Protein AF-A0A382C4C2-F1 (afdb_monomer)

Foldseek 3Di:
DDDDDPDDDDDPVNVVVVVVVVVVVCVVVVVVVVVVLVVVQVVVVVVVVVQQVVQQQVVQCVCLVVDPVGRFGDQDPDQDKCPVVVVRPVDDDPFFKIKGKDQQQAPLEDDPPDTRTIKMKIKGHSPTDDPDDFAADPDHDDDDDDRDGDDDDDDPDPDDMDIDMDTTRD

Secondary structure (DSSP, 8-state):
-------PPPPHHHHHHHHHHHHHHHHHHHHHHHHHHHHHHHHHHHHHHHHHHHHHHHHHHHHHHHTTS----------STTHHHHHH-SS--TTTEEEEEEEEEE----STTPPPEEEEEEEE-TT---SSPPP-B--SS--TT--B-SSS---S-----EEEEEE---

Solvent-accessible surface area (backbone atoms only — not comparable to full-atom values): 10305 Å² total; per-residue (Å²): 137,85,85,77,76,81,79,79,75,85,54,70,65,59,52,51,53,50,52,52,51,52,51,57,51,47,68,62,47,56,69,51,54,61,54,51,53,54,52,50,52,55,49,52,52,52,50,51,50,50,45,46,53,52,44,45,48,53,47,9,51,52,39,14,77,75,57,92,65,48,73,44,44,69,63,62,81,70,67,58,68,39,50,62,47,68,72,48,36,92,82,74,58,77,65,34,46,48,34,46,47,35,81,52,74,41,81,42,51,81,59,95,89,62,68,47,27,21,35,36,43,40,38,39,29,86,87,48,65,72,98,60,72,85,40,70,48,78,67,88,70,96,67,91,85,76,89,49,52,66,89,46,80,85,71,89,72,86,66,82,71,47,73,48,79,48,63,28,65,86

pLDDT: mean 76.34, std 16.05, range [36.59, 96.31]

Mean predicted aligned error: 11.64 Å

Nearest PDB structures (foldseek):
  3sok-assembly2_B  TM=4.727E-01  e=7.982E-02  Dichelobacter nodosus
  3sok-assembly1_A  TM=4.173E-01  e=5.784E-02  Dichelobacter nodosus

InterPro domains:
  IPR012902 Prokaryotic N-terminal methylation site [PF07963] (5-29)
  IPR012902 Prokaryotic N-terminal methylation site [PS00409] (8-28)
  IPR012902 Prokaryotic N-terminal methylation site [TIGR02532] (7-29)
  IPR045584 Pilin-like [SSF54523] (10-108)

Organism: NCBI:txid408172

Radius of gyration: 26.15 Å; Cα contacts (8 Å, |Δi|>4): 210; chains: 1; bounding box: 55×44×92 Å

Sequence (170 aa):
MRNKRAQSGFTLIELIAVMVILGILAAVIIPRITTITSGAYESNVRNMYGLIKNEVTAQAVKAAMSGDFLETYPNPTNPNENFYLKKWVADYDPNAWSQFQCSSVYDNSSGPGATNTHMLLFMYHPHGMPNGAITWTAGAAQSAGNLTPEGGDATANTEDIYWIVYAART

Structure (mmCIF, N/CA/C/O backbone):
data_AF-A0A382C4C2-F1
#
_entry.id   AF-A0A382C4C2-F1
#
loop_
_atom_site.group_PDB
_atom_site.id
_atom_site.type_symbol
_atom_site.label_atom_id
_atom_site.label_alt_id
_atom_site.label_comp_id
_atom_site.label_asym_id
_atom_site.label_entity_id
_atom_site.label_seq_id
_atom_site.pdbx_PDB_ins_code
_atom_site.Cartn_x
_atom_site.Cartn_y
_atom_site.Cartn_z
_atom_site.occupancy
_atom_site.B_iso_or_equiv
_atom_site.auth_seq_id
_atom_site.auth_comp_id
_atom_site.auth_asym_id
_atom_site.auth_atom_id
_atom_site.pdbx_PDB_model_num
ATOM 1 N N . MET A 1 1 ? -14.055 -29.181 64.251 1.00 50.59 1 MET A N 1
ATOM 2 C CA . MET A 1 1 ? -15.020 -28.059 64.178 1.00 50.59 1 MET A CA 1
ATOM 3 C C . MET A 1 1 ? -14.886 -27.421 62.800 1.00 50.59 1 MET A C 1
ATOM 5 O O . MET A 1 1 ? -13.771 -27.099 62.416 1.00 50.59 1 MET A O 1
ATOM 9 N N . ARG A 1 2 ? -15.961 -27.355 62.006 1.00 63.09 2 ARG A N 1
ATOM 10 C CA . ARG A 1 2 ? -15.921 -26.935 60.592 1.00 63.09 2 ARG A CA 1
ATOM 11 C C . ARG A 1 2 ? -16.582 -25.557 60.488 1.00 63.09 2 ARG A C 1
ATOM 13 O O . ARG A 1 2 ? -17.805 -25.468 60.502 1.00 63.09 2 ARG A O 1
ATOM 20 N N . ASN A 1 3 ? -15.776 -24.496 60.450 1.00 62.56 3 ASN A N 1
ATOM 21 C CA . ASN A 1 3 ? -16.271 -23.124 60.318 1.00 62.56 3 ASN A CA 1
ATOM 22 C C . ASN A 1 3 ? -16.888 -22.934 58.925 1.00 62.56 3 ASN A C 1
ATOM 24 O O . ASN A 1 3 ? -16.171 -22.894 57.925 1.00 62.56 3 ASN A O 1
ATOM 28 N N . LYS A 1 4 ? -18.219 -22.824 58.850 1.00 65.75 4 LYS A N 1
ATOM 29 C CA . LYS A 1 4 ? -18.906 -22.349 57.646 1.00 65.75 4 LYS A CA 1
ATOM 30 C C . LYS A 1 4 ? -18.733 -20.831 57.586 1.00 65.75 4 LYS A C 1
ATOM 32 O O . LYS A 1 4 ? -19.323 -20.118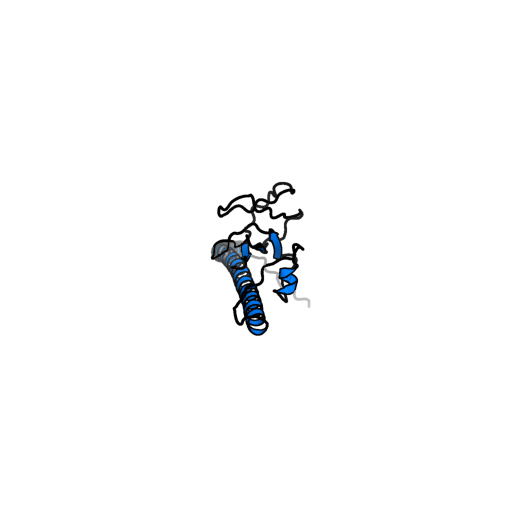 58.390 1.00 65.75 4 LYS A O 1
ATOM 37 N N . ARG A 1 5 ? -17.896 -20.339 56.668 1.00 70.81 5 ARG A N 1
ATOM 38 C CA . ARG A 1 5 ? -17.856 -18.907 56.337 1.00 70.81 5 ARG A CA 1
ATOM 39 C C . ARG A 1 5 ? -19.227 -18.516 55.786 1.00 70.81 5 ARG A C 1
ATOM 41 O O . ARG A 1 5 ? -19.711 -19.162 54.860 1.00 70.81 5 ARG A O 1
ATOM 48 N N . ALA A 1 6 ? -19.850 -17.498 56.372 1.00 68.38 6 ALA A N 1
ATOM 49 C CA . ALA A 1 6 ? -21.058 -16.902 55.823 1.00 68.38 6 ALA A CA 1
ATOM 50 C C . ALA A 1 6 ? -20.713 -16.302 54.453 1.00 68.38 6 ALA A C 1
ATOM 52 O O . ALA A 1 6 ? -19.850 -15.432 54.349 1.00 68.38 6 ALA A O 1
ATOM 53 N N . GLN A 1 7 ? -21.339 -16.817 53.398 1.00 70.00 7 GLN A N 1
ATOM 54 C CA . GLN A 1 7 ? -21.206 -16.267 52.058 1.00 70.00 7 GLN A CA 1
ATOM 55 C C . GLN A 1 7 ? -22.144 -15.060 51.982 1.00 70.00 7 GLN A C 1
ATOM 57 O O . GLN A 1 7 ? -23.357 -15.220 51.871 1.00 70.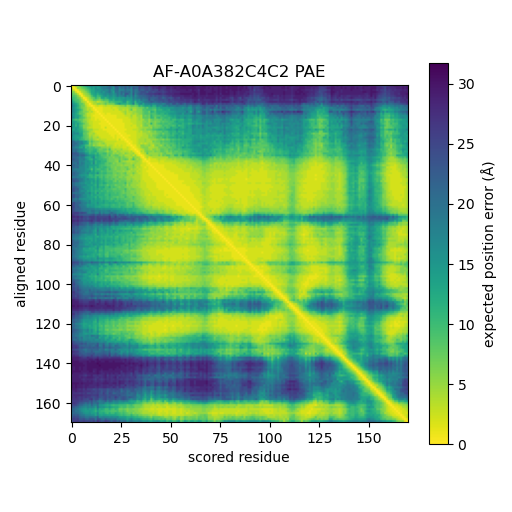00 7 GLN A O 1
ATOM 62 N N . SER A 1 8 ? -21.585 -13.858 52.143 1.00 75.62 8 SER A N 1
ATOM 63 C CA . SER A 1 8 ? -22.328 -12.611 51.956 1.00 75.62 8 SER A CA 1
ATOM 64 C C . SER A 1 8 ? -22.792 -12.540 50.504 1.00 75.62 8 SER A C 1
ATOM 66 O O . SER A 1 8 ? -21.965 -12.560 49.593 1.00 75.62 8 SER A O 1
ATOM 68 N N . GLY A 1 9 ? -24.107 -12.512 50.287 1.00 76.69 9 GLY A N 1
ATOM 69 C CA . GLY A 1 9 ? -24.682 -12.233 48.974 1.00 76.69 9 GLY A CA 1
ATOM 70 C C . GLY A 1 9 ? -24.373 -10.800 48.543 1.00 76.69 9 GLY A C 1
ATOM 71 O O . GLY A 1 9 ? -24.190 -9.921 49.385 1.00 76.69 9 GLY A O 1
ATOM 72 N N . PHE A 1 10 ? -24.296 -10.584 47.234 1.00 81.69 10 PHE A N 1
ATOM 73 C CA . PHE A 1 10 ? -24.089 -9.266 46.637 1.00 81.69 10 PHE A CA 1
ATOM 74 C C . PHE A 1 10 ? -25.359 -8.416 46.786 1.00 81.69 10 PHE A C 1
ATOM 76 O O . PHE A 1 10 ? -26.466 -8.923 46.576 1.00 81.69 10 PHE A O 1
ATOM 83 N N . THR A 1 11 ? -25.230 -7.144 47.161 1.00 91.56 11 THR A N 1
ATOM 84 C CA . THR A 1 11 ? -26.384 -6.247 47.319 1.00 91.56 11 THR A CA 1
ATOM 85 C C . THR A 1 11 ? -26.816 -5.647 45.977 1.00 91.56 11 THR A C 1
ATOM 87 O O . THR A 1 11 ? -26.020 -5.474 45.055 1.00 91.56 11 THR A O 1
ATOM 90 N N . LEU A 1 12 ? -28.097 -5.284 45.855 1.00 90.75 12 LEU A N 1
ATOM 91 C CA . LEU A 1 12 ? -28.624 -4.650 44.638 1.00 90.75 12 LEU A CA 1
ATOM 92 C C . LEU A 1 12 ? -27.938 -3.298 44.368 1.00 90.75 12 LEU A C 1
ATOM 94 O O . LEU A 1 12 ? -27.643 -2.967 43.221 1.00 90.75 12 LEU A O 1
ATOM 98 N N . ILE A 1 13 ? -27.627 -2.543 45.425 1.00 92.62 13 ILE A N 1
ATOM 99 C CA . ILE A 1 13 ? -26.957 -1.245 45.304 1.00 92.62 13 ILE A CA 1
ATOM 100 C C . ILE A 1 13 ? -25.513 -1.372 44.804 1.00 92.62 13 ILE A C 1
ATOM 102 O O . ILE A 1 13 ? -25.092 -0.562 43.981 1.00 92.62 13 ILE A O 1
ATOM 106 N N . GLU A 1 14 ? -24.778 -2.409 45.218 1.00 91.12 14 GLU A N 1
ATOM 107 C CA . GLU A 1 14 ? -23.444 -2.692 44.671 1.00 91.12 14 GLU A CA 1
ATOM 108 C C . GLU A 1 14 ? -23.514 -2.996 43.172 1.00 91.12 14 GLU A C 1
ATOM 110 O O . GLU A 1 14 ? -22.660 -2.556 42.405 1.00 91.12 14 GLU A O 1
ATOM 115 N N . LEU A 1 15 ? -24.571 -3.67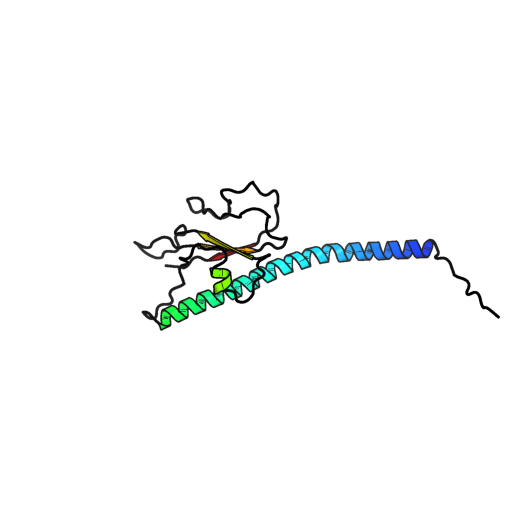6 42.727 1.00 91.75 15 LEU A N 1
ATOM 116 C CA . LEU A 1 15 ? -24.767 -4.005 41.317 1.00 91.75 15 LEU A CA 1
ATOM 117 C C . LEU A 1 15 ? -25.054 -2.763 40.470 1.00 91.75 15 LEU A C 1
ATOM 119 O O . LEU A 1 15 ? -24.452 -2.591 39.409 1.00 91.75 15 LEU A O 1
ATOM 123 N N . ILE A 1 16 ? -25.889 -1.853 40.972 1.00 94.38 16 ILE A N 1
ATOM 124 C CA . ILE A 1 16 ? -26.147 -0.568 40.309 1.00 94.38 16 ILE A CA 1
ATOM 125 C C . ILE A 1 16 ? -24.869 0.273 40.243 1.00 94.38 16 ILE A C 1
ATOM 127 O O . ILE A 1 16 ? -24.557 0.819 39.185 1.00 94.38 16 ILE A O 1
ATOM 131 N N . ALA A 1 17 ? -24.108 0.357 41.338 1.00 94.38 17 ALA A N 1
ATOM 132 C CA . ALA A 1 17 ? -22.865 1.125 41.367 1.00 94.38 17 ALA A CA 1
ATOM 133 C C . ALA A 1 17 ? -21.867 0.628 40.306 1.00 94.38 17 ALA A C 1
ATOM 135 O O . ALA A 1 17 ? -21.285 1.435 39.581 1.00 94.38 17 ALA A O 1
ATOM 136 N N . VAL A 1 18 ? -21.727 -0.692 40.146 1.00 94.94 18 VAL A N 1
ATOM 137 C CA . VAL A 1 18 ? -20.875 -1.288 39.105 1.00 94.94 18 VAL A CA 1
ATOM 138 C C . VAL A 1 18 ? -21.375 -0.946 37.699 1.00 94.94 18 VAL A C 1
ATOM 140 O O . VAL A 1 18 ? -20.574 -0.544 36.857 1.00 94.94 18 VAL A O 1
ATOM 143 N N . MET A 1 19 ? -22.682 -1.047 37.434 1.00 95.00 19 MET A N 1
ATOM 144 C CA . MET A 1 19 ? -23.251 -0.704 36.122 1.00 95.00 19 MET A CA 1
ATOM 145 C C . MET A 1 19 ? -23.041 0.769 35.758 1.00 95.00 19 MET A C 1
ATOM 147 O O . MET A 1 19 ? -22.705 1.073 34.615 1.00 95.00 19 MET A O 1
ATOM 151 N N . VAL A 1 20 ? -23.186 1.681 36.725 1.00 96.31 20 VAL A N 1
ATOM 152 C CA . VAL A 1 20 ? -22.934 3.115 36.520 1.00 96.31 20 VAL A CA 1
ATOM 153 C C . VAL A 1 20 ? -21.462 3.367 36.190 1.00 96.31 20 VAL A C 1
ATOM 155 O O . VAL A 1 20 ? -21.165 4.086 35.237 1.00 96.31 20 VAL A O 1
ATOM 158 N N . ILE A 1 21 ? -20.535 2.740 36.924 1.00 96.19 21 ILE A N 1
ATOM 159 C CA . ILE A 1 21 ? -19.095 2.863 36.652 1.00 96.19 21 ILE A CA 1
ATOM 160 C C . ILE A 1 21 ? -18.765 2.327 35.252 1.00 96.19 21 ILE A C 1
ATOM 162 O O . ILE A 1 21 ? -18.093 3.016 34.485 1.00 96.19 21 ILE A O 1
ATOM 166 N N . LEU A 1 22 ? -19.270 1.144 34.880 1.00 95.81 22 LEU A N 1
ATOM 167 C CA . LEU A 1 22 ? -19.072 0.580 33.539 1.00 95.81 22 LEU A CA 1
ATOM 168 C C . LEU A 1 22 ? -19.673 1.472 32.442 1.00 95.81 22 LEU A C 1
ATOM 170 O O . LEU A 1 22 ? -19.054 1.629 31.392 1.00 95.81 22 LEU A O 1
ATOM 174 N N . GLY A 1 23 ? -20.824 2.104 32.690 1.00 96.00 23 GLY A N 1
ATOM 175 C CA . GLY A 1 23 ? -21.451 3.047 31.762 1.00 96.00 23 GLY A CA 1
ATOM 176 C C . GLY A 1 23 ? -20.592 4.287 31.494 1.00 96.00 23 GLY A C 1
ATOM 177 O O . GLY A 1 23 ? -20.397 4.663 30.338 1.00 96.00 23 GLY A O 1
ATOM 178 N N . ILE A 1 24 ? -20.016 4.887 32.542 1.00 95.75 24 ILE A N 1
ATOM 179 C CA . ILE A 1 24 ? -19.113 6.043 32.407 1.00 95.75 24 ILE A CA 1
ATOM 180 C C . ILE A 1 24 ? -17.810 5.632 31.707 1.00 95.75 24 ILE A C 1
ATOM 182 O O . ILE A 1 24 ? -17.352 6.329 30.800 1.00 95.75 24 ILE A O 1
ATOM 186 N N . LEU A 1 25 ? -17.227 4.487 32.086 1.00 95.75 25 LEU A N 1
ATOM 187 C CA . LEU A 1 25 ? -16.011 3.970 31.451 1.00 95.75 25 LEU A CA 1
ATOM 188 C C . LEU A 1 25 ? -16.226 3.708 29.955 1.00 95.75 25 LEU A C 1
ATOM 190 O O . LEU A 1 25 ? -15.396 4.111 29.142 1.00 95.75 25 LEU A O 1
ATOM 194 N N . ALA A 1 26 ? -17.351 3.096 29.577 1.00 91.31 26 ALA A N 1
ATOM 195 C CA . ALA A 1 26 ? -17.689 2.834 28.181 1.00 91.31 26 ALA A CA 1
ATOM 196 C C . ALA A 1 26 ? -17.811 4.132 27.366 1.00 91.31 26 ALA A C 1
ATOM 198 O O . ALA A 1 26 ? -17.234 4.226 26.282 1.00 91.31 26 ALA A O 1
ATOM 199 N N . ALA A 1 27 ? -18.484 5.153 27.907 1.00 92.38 27 ALA A N 1
ATOM 200 C CA . ALA A 1 27 ? -18.668 6.437 27.231 1.00 92.38 27 ALA A CA 1
ATOM 201 C C . ALA A 1 27 ? -17.340 7.144 26.896 1.00 92.38 27 ALA A C 1
ATOM 203 O O . ALA A 1 27 ? -17.234 7.791 25.857 1.00 92.38 27 ALA A O 1
ATOM 204 N N . VAL A 1 28 ? -16.316 6.999 27.744 1.00 90.44 28 VAL A N 1
ATOM 205 C CA . VAL A 1 28 ? -14.990 7.606 27.524 1.00 90.44 28 VAL A CA 1
ATOM 206 C C . VAL A 1 28 ? -14.093 6.738 26.635 1.00 90.44 28 VAL A C 1
ATOM 208 O O . VAL A 1 28 ? -13.325 7.260 25.827 1.00 90.44 28 VAL A O 1
ATOM 211 N N . ILE A 1 29 ? -14.162 5.412 26.776 1.00 88.06 29 ILE A N 1
ATOM 212 C CA . ILE A 1 29 ? -13.266 4.481 26.078 1.00 88.06 29 ILE A CA 1
ATOM 213 C C . ILE A 1 29 ? -13.658 4.307 24.604 1.00 88.06 29 ILE A C 1
ATOM 215 O O . ILE A 1 29 ? -12.774 4.292 23.746 1.00 88.06 29 ILE A O 1
ATOM 219 N N . ILE A 1 30 ? -14.954 4.213 24.287 1.00 83.88 30 ILE A N 1
ATOM 220 C CA . ILE A 1 30 ? -15.431 3.905 22.926 1.00 83.88 30 ILE A CA 1
ATOM 221 C C . ILE A 1 30 ? -14.931 4.919 21.875 1.00 83.88 30 ILE A C 1
ATOM 223 O O . ILE A 1 30 ? -14.338 4.477 20.888 1.00 83.88 30 ILE A O 1
ATOM 227 N N . PRO A 1 31 ? -15.059 6.252 22.063 1.00 81.62 31 PRO A N 1
ATOM 228 C CA . PRO A 1 31 ? -14.575 7.226 21.076 1.00 81.62 31 PRO A CA 1
ATOM 229 C C . PRO A 1 31 ? -13.052 7.191 20.879 1.00 81.62 31 PRO A C 1
ATOM 231 O O . PRO A 1 31 ? -12.528 7.531 19.819 1.00 81.62 31 PRO A O 1
ATOM 234 N N . ARG A 1 32 ? -12.310 6.788 21.914 1.00 78.56 32 ARG A N 1
ATOM 235 C CA . ARG A 1 32 ? -10.849 6.706 21.858 1.00 78.56 32 ARG A CA 1
ATOM 236 C C . ARG A 1 32 ? -10.369 5.477 21.086 1.00 78.56 32 ARG A C 1
ATOM 238 O O . ARG A 1 32 ? -9.353 5.555 20.406 1.00 78.56 32 ARG A O 1
ATOM 245 N N . ILE A 1 33 ? -11.084 4.357 21.163 1.00 76.31 33 ILE A N 1
ATOM 246 C CA . ILE A 1 33 ? -10.714 3.134 20.436 1.00 76.31 33 ILE A CA 1
ATOM 247 C C . ILE A 1 33 ? -10.769 3.358 18.916 1.00 76.31 33 ILE A C 1
ATOM 249 O O . ILE A 1 33 ? -9.819 3.004 18.225 1.00 76.31 33 ILE A O 1
ATOM 253 N N . THR A 1 34 ? -11.819 4.004 18.398 1.00 74.38 34 THR A N 1
ATOM 254 C CA . THR A 1 34 ? -12.005 4.229 16.947 1.00 74.38 34 THR A CA 1
ATOM 255 C C . THR A 1 34 ? -10.969 5.183 16.335 1.00 74.38 34 THR A C 1
ATOM 257 O O . THR A 1 34 ? -10.557 5.038 15.183 1.00 74.38 34 THR A O 1
ATOM 260 N N . THR A 1 35 ? -10.509 6.169 17.108 1.00 71.00 35 THR A N 1
ATOM 261 C CA . THR A 1 35 ? -9.468 7.112 16.668 1.00 71.00 35 THR A CA 1
ATOM 262 C C . THR A 1 35 ? -8.078 6.476 16.661 1.00 71.00 35 THR A C 1
ATOM 264 O O . THR A 1 35 ? -7.280 6.756 15.766 1.00 71.00 35 THR A O 1
ATOM 267 N N . ILE A 1 36 ? -7.795 5.571 17.605 1.00 70.00 36 ILE A N 1
ATOM 268 C CA . ILE A 1 36 ? -6.530 4.824 17.655 1.00 70.00 36 ILE A CA 1
ATOM 269 C C . ILE A 1 36 ? -6.404 3.872 16.459 1.00 70.00 36 ILE A C 1
ATOM 271 O O . ILE A 1 36 ? -5.329 3.797 15.866 1.00 70.00 36 ILE A O 1
ATOM 275 N N . THR A 1 37 ? -7.479 3.175 16.077 1.00 78.12 37 THR A N 1
ATOM 276 C CA . THR A 1 37 ? -7.450 2.246 14.933 1.00 78.12 37 THR A CA 1
ATOM 277 C C . THR A 1 37 ? -7.178 2.977 13.621 1.00 78.12 37 THR A C 1
ATOM 279 O O . THR A 1 37 ? -6.283 2.585 12.878 1.00 78.12 37 THR A O 1
ATOM 282 N N . SER A 1 38 ? -7.857 4.103 13.389 1.00 76.62 38 SER A N 1
ATOM 283 C CA . SER A 1 38 ? -7.663 4.928 12.187 1.00 76.62 38 SER A CA 1
ATOM 284 C C . SER A 1 38 ? -6.230 5.476 12.089 1.00 76.62 38 SER A C 1
ATOM 286 O O . SER A 1 38 ? -5.592 5.404 11.039 1.00 76.62 38 SER A O 1
ATOM 288 N N . GLY A 1 39 ? -5.677 5.961 13.209 1.00 79.00 39 GLY A N 1
ATOM 289 C CA . GLY A 1 39 ? -4.289 6.428 13.265 1.00 79.00 39 GLY A CA 1
ATOM 290 C C . GLY A 1 39 ? -3.258 5.315 13.041 1.00 79.00 39 GLY A C 1
ATOM 291 O O . GLY A 1 39 ? -2.202 5.567 12.455 1.00 79.00 39 GLY A O 1
ATOM 292 N N . ALA A 1 40 ? -3.559 4.082 13.461 1.00 83.69 40 ALA A N 1
ATOM 293 C CA . ALA A 1 40 ? -2.699 2.924 13.226 1.00 83.69 40 ALA A CA 1
ATOM 294 C C . ALA A 1 40 ? -2.637 2.546 11.737 1.00 83.69 40 ALA A C 1
ATOM 296 O O . ALA A 1 40 ? -1.546 2.292 11.223 1.00 83.69 40 ALA A O 1
ATOM 297 N N . TYR A 1 41 ? -3.771 2.581 11.030 1.00 85.38 41 TYR A N 1
ATOM 298 C CA . TYR A 1 41 ? -3.826 2.320 9.587 1.00 85.38 41 TYR A CA 1
ATOM 299 C C . TYR A 1 41 ? -3.024 3.350 8.793 1.00 85.38 41 TYR A C 1
ATOM 301 O O . TYR A 1 41 ? -2.153 3.002 7.997 1.00 85.38 41 TYR A O 1
ATOM 309 N N . GLU A 1 42 ? -3.229 4.632 9.087 1.00 85.12 42 GLU A N 1
ATOM 310 C CA . GLU A 1 42 ? -2.504 5.713 8.424 1.00 85.12 42 GLU A CA 1
ATOM 311 C C . GLU A 1 42 ? -0.994 5.675 8.743 1.00 85.12 42 GLU A C 1
ATOM 313 O O . GLU A 1 42 ? -0.150 5.982 7.898 1.00 85.12 42 GLU A O 1
ATOM 318 N N . SER A 1 43 ? -0.625 5.263 9.962 1.00 88.25 43 SER A N 1
ATOM 319 C CA . SER A 1 43 ? 0.771 5.033 10.350 1.00 88.25 43 SER A CA 1
ATOM 320 C C . SER A 1 43 ? 1.413 3.890 9.556 1.00 88.25 43 SER A C 1
ATOM 322 O O . SER A 1 43 ? 2.541 4.050 9.085 1.00 88.25 43 SER A O 1
ATOM 324 N N . ASN A 1 44 ? 0.692 2.783 9.346 1.00 89.81 44 ASN A N 1
ATOM 325 C CA . ASN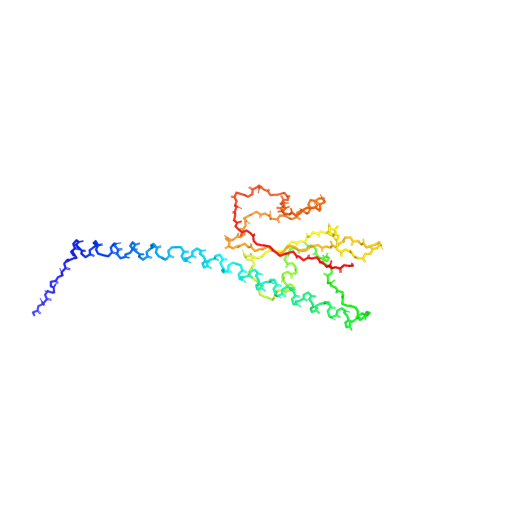 A 1 44 ? 1.162 1.643 8.557 1.00 89.81 44 ASN A CA 1
ATOM 326 C C . ASN A 1 44 ? 1.456 2.055 7.106 1.00 89.81 44 ASN A C 1
ATOM 328 O O . ASN A 1 44 ? 2.554 1.828 6.599 1.00 89.81 44 ASN A O 1
ATOM 332 N N . VAL A 1 45 ? 0.520 2.769 6.475 1.00 89.06 45 VAL A N 1
ATOM 333 C CA . VAL A 1 45 ? 0.663 3.249 5.091 1.00 89.06 45 VAL A CA 1
ATOM 334 C C . VAL A 1 45 ? 1.819 4.238 4.960 1.00 89.06 45 VAL A C 1
ATOM 336 O O . VAL A 1 45 ? 2.617 4.140 4.030 1.00 89.06 45 VAL A O 1
ATOM 339 N N . ARG A 1 46 ? 1.974 5.167 5.911 1.00 90.19 46 ARG A N 1
ATOM 340 C CA . ARG A 1 46 ? 3.118 6.094 5.926 1.00 90.19 46 ARG A CA 1
ATOM 341 C C . ARG A 1 46 ? 4.455 5.378 6.074 1.00 90.19 46 ARG A C 1
ATOM 343 O O . ARG A 1 46 ? 5.426 5.782 5.435 1.00 90.19 46 ARG A O 1
ATOM 350 N N . ASN A 1 47 ? 4.512 4.342 6.909 1.00 92.00 47 ASN A N 1
ATOM 351 C CA . ASN A 1 47 ? 5.708 3.523 7.055 1.00 92.00 47 ASN A CA 1
ATOM 352 C C . ASN A 1 47 ? 6.049 2.836 5.724 1.00 92.00 47 ASN A C 1
ATOM 354 O O . ASN A 1 47 ? 7.160 3.007 5.223 1.00 92.00 47 ASN A O 1
ATOM 358 N N . MET A 1 48 ? 5.060 2.187 5.103 1.00 91.94 48 MET A N 1
ATOM 359 C CA . MET A 1 48 ? 5.208 1.534 3.802 1.00 91.94 48 MET A CA 1
ATOM 360 C C . MET A 1 48 ? 5.671 2.504 2.709 1.00 91.94 48 MET A C 1
ATOM 362 O O . MET A 1 48 ? 6.601 2.210 1.960 1.00 91.94 48 MET A O 1
ATOM 366 N N . TYR A 1 49 ? 5.079 3.698 2.648 1.00 91.75 49 TYR A N 1
ATOM 367 C CA . TYR A 1 49 ? 5.499 4.752 1.725 1.00 91.75 49 TYR A CA 1
ATOM 368 C C . TYR A 1 49 ? 6.974 5.129 1.910 1.00 91.75 49 TYR A C 1
ATOM 370 O O . TYR A 1 49 ? 7.700 5.270 0.926 1.00 91.75 49 TYR A O 1
ATOM 378 N N . GLY A 1 50 ? 7.433 5.262 3.157 1.00 92.56 50 GLY A N 1
ATOM 379 C CA . GLY A 1 50 ? 8.836 5.535 3.465 1.00 92.56 50 GLY A CA 1
ATOM 380 C C . GLY A 1 50 ? 9.774 4.439 2.958 1.00 92.56 50 GLY A C 1
ATOM 381 O O . GLY A 1 50 ? 10.789 4.752 2.336 1.00 92.56 50 GLY A O 1
ATOM 382 N N . LEU A 1 51 ? 9.412 3.169 3.166 1.00 93.25 51 LEU A N 1
ATOM 383 C CA . LEU A 1 51 ? 10.181 2.017 2.684 1.00 93.25 51 LEU A CA 1
ATOM 384 C C . LEU A 1 51 ? 10.286 2.016 1.155 1.00 93.25 51 LEU A C 1
ATOM 386 O O . LEU A 1 51 ? 11.390 2.025 0.611 1.00 93.25 51 LEU A O 1
ATOM 390 N N . ILE A 1 52 ? 9.145 2.110 0.465 1.00 92.88 52 ILE A N 1
ATOM 391 C CA . ILE A 1 52 ? 9.087 2.125 -1.003 1.00 92.88 52 ILE A CA 1
ATOM 392 C C . ILE A 1 52 ? 9.896 3.299 -1.563 1.00 92.88 52 ILE A C 1
ATOM 394 O O . ILE A 1 52 ? 10.693 3.120 -2.483 1.00 92.88 52 ILE A O 1
ATOM 398 N N . LYS A 1 53 ? 9.735 4.502 -0.999 1.00 92.00 53 LYS A N 1
ATOM 399 C CA . LYS A 1 53 ? 10.465 5.696 -1.440 1.00 92.00 53 LYS A CA 1
ATOM 400 C C . LYS A 1 53 ? 11.979 5.520 -1.306 1.00 92.00 53 LYS A C 1
ATOM 402 O O . LYS A 1 53 ? 12.716 5.896 -2.222 1.00 92.00 53 LYS A O 1
ATOM 407 N N . ASN A 1 54 ? 12.442 4.975 -0.184 1.00 93.19 54 ASN A N 1
ATOM 408 C CA . ASN A 1 54 ? 13.866 4.764 0.063 1.00 93.19 54 ASN A CA 1
ATOM 409 C C . ASN A 1 54 ? 14.458 3.765 -0.937 1.00 93.19 54 ASN A C 1
ATOM 411 O O . ASN A 1 54 ? 15.491 4.056 -1.535 1.00 93.19 54 ASN A O 1
ATOM 415 N N . GLU A 1 55 ? 13.773 2.651 -1.197 1.00 92.62 55 GLU A N 1
ATOM 416 C CA . GLU A 1 55 ? 14.238 1.644 -2.157 1.00 92.62 55 GLU A CA 1
ATOM 417 C C . GLU A 1 55 ? 14.233 2.139 -3.603 1.00 92.62 55 GLU A C 1
ATOM 419 O O . GLU A 1 55 ? 15.189 1.924 -4.352 1.00 92.62 55 GLU A O 1
ATOM 424 N N . VAL A 1 56 ? 13.183 2.856 -4.005 1.00 91.38 56 VAL A N 1
ATOM 425 C CA . VAL A 1 56 ? 13.107 3.501 -5.321 1.00 91.38 56 VAL A CA 1
ATOM 426 C C . VAL A 1 56 ? 14.267 4.484 -5.509 1.00 91.38 56 VAL A C 1
ATOM 428 O O . VAL A 1 56 ? 14.892 4.510 -6.571 1.00 91.38 56 VAL A O 1
ATOM 431 N N . THR A 1 57 ? 14.591 5.260 -4.473 1.00 91.38 57 THR A N 1
ATOM 432 C CA . THR A 1 57 ? 15.723 6.199 -4.494 1.00 91.38 57 THR A CA 1
ATOM 433 C C . THR A 1 57 ? 17.056 5.456 -4.550 1.00 91.38 57 THR A C 1
ATOM 435 O O . THR A 1 57 ? 17.915 5.805 -5.353 1.00 91.38 57 THR A O 1
ATOM 438 N N . ALA A 1 58 ? 17.224 4.387 -3.771 1.00 90.81 58 ALA A N 1
ATOM 439 C CA . ALA A 1 58 ? 18.426 3.558 -3.804 1.00 90.81 58 ALA A CA 1
ATOM 440 C C . ALA A 1 58 ? 18.658 2.938 -5.193 1.00 90.81 58 ALA A C 1
ATOM 442 O O . ALA A 1 58 ? 19.794 2.875 -5.666 1.00 90.81 58 ALA A O 1
ATOM 443 N N . GLN A 1 59 ? 17.589 2.536 -5.888 1.00 89.62 59 GLN A N 1
ATOM 444 C CA . GLN A 1 59 ? 17.669 2.057 -7.270 1.00 89.62 59 GLN A CA 1
ATOM 445 C C . GLN A 1 59 ? 18.052 3.167 -8.248 1.00 89.62 59 GLN A C 1
ATOM 447 O O . GLN A 1 59 ? 18.882 2.920 -9.123 1.00 89.62 59 GLN A O 1
ATOM 452 N N . ALA A 1 60 ? 17.521 4.378 -8.072 1.00 88.44 60 ALA A N 1
ATOM 453 C CA . ALA A 1 60 ? 17.893 5.529 -8.892 1.00 88.44 60 ALA A CA 1
ATOM 454 C C . ALA A 1 60 ? 19.370 5.918 -8.714 1.00 88.44 60 ALA A C 1
ATOM 456 O O . ALA A 1 60 ? 20.077 6.121 -9.700 1.00 88.44 60 ALA A O 1
ATOM 457 N N . VAL A 1 61 ? 19.868 5.927 -7.474 1.00 90.12 61 VAL A N 1
ATOM 458 C CA . VAL A 1 61 ? 21.286 6.177 -7.168 1.00 90.12 61 VAL A CA 1
ATOM 459 C C . VAL A 1 61 ? 22.166 5.071 -7.749 1.00 90.12 61 VAL A C 1
ATOM 461 O O . VAL A 1 61 ? 23.184 5.350 -8.377 1.00 90.12 61 VAL A O 1
ATOM 464 N N . LYS A 1 62 ? 21.762 3.802 -7.620 1.00 88.94 62 LYS A N 1
ATOM 465 C CA . LYS A 1 62 ? 22.483 2.681 -8.237 1.00 88.94 62 LYS A CA 1
ATOM 466 C C . LYS A 1 62 ? 22.547 2.810 -9.764 1.00 88.94 62 LYS A C 1
ATOM 468 O O . LYS A 1 62 ? 23.581 2.494 -10.354 1.00 88.94 62 LYS A O 1
ATOM 473 N N . ALA A 1 63 ? 21.472 3.272 -10.404 1.00 85.69 63 ALA A N 1
ATOM 474 C CA . ALA A 1 63 ? 21.454 3.544 -11.839 1.00 85.69 63 ALA A CA 1
ATOM 475 C C . ALA A 1 63 ? 22.419 4.684 -12.203 1.00 85.69 63 ALA A C 1
ATOM 477 O O . ALA A 1 63 ? 23.224 4.518 -13.115 1.00 85.69 63 ALA A O 1
ATOM 478 N N . ALA A 1 64 ? 22.438 5.773 -11.428 1.00 86.62 64 ALA A N 1
ATOM 479 C CA . ALA A 1 64 ? 23.398 6.861 -11.617 1.00 86.62 64 ALA A CA 1
ATOM 480 C C . ALA A 1 64 ? 24.852 6.374 -11.494 1.00 86.62 64 ALA A C 1
ATOM 482 O O . ALA A 1 64 ? 25.703 6.745 -12.293 1.00 86.62 64 ALA A O 1
ATOM 483 N N . MET A 1 65 ? 25.143 5.487 -10.541 1.00 87.50 65 MET A N 1
ATOM 484 C CA . MET A 1 65 ? 26.493 4.942 -10.345 1.00 87.50 65 MET A CA 1
ATOM 485 C C . MET A 1 65 ? 26.953 3.972 -11.445 1.00 87.50 65 MET A C 1
ATOM 487 O O . MET A 1 65 ? 28.150 3.723 -11.559 1.00 87.50 65 MET A O 1
ATOM 491 N N . SER A 1 66 ? 26.027 3.374 -12.201 1.00 84.81 66 SER A N 1
ATOM 492 C CA . SER A 1 66 ? 26.329 2.347 -13.213 1.00 84.81 66 SER A CA 1
ATOM 493 C C . SER A 1 66 ? 26.111 2.798 -14.661 1.00 84.81 66 SER A C 1
ATOM 495 O O . SER A 1 66 ? 26.518 2.081 -15.573 1.00 84.81 66 SER A O 1
ATOM 497 N N . GLY A 1 67 ? 25.493 3.963 -14.871 1.00 70.31 67 GLY A N 1
ATOM 498 C CA . GLY A 1 67 ? 25.213 4.553 -16.181 1.00 70.31 67 GLY A CA 1
ATOM 499 C C . GLY A 1 67 ? 25.835 5.942 -16.352 1.00 70.31 67 GLY A C 1
ATOM 500 O O . GLY A 1 67 ? 26.921 6.213 -15.850 1.00 70.31 67 GLY A O 1
ATOM 501 N N . ASP A 1 68 ? 25.117 6.836 -17.036 1.00 71.12 68 ASP A N 1
ATOM 502 C CA . ASP A 1 68 ? 25.548 8.200 -17.402 1.00 71.12 68 ASP A CA 1
ATOM 503 C C . ASP A 1 68 ? 25.563 9.209 -16.232 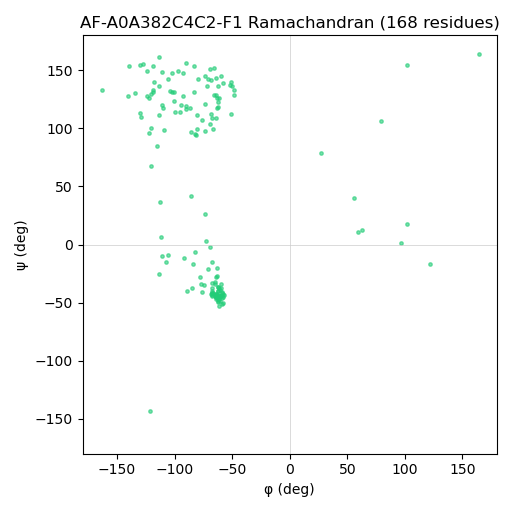1.00 71.12 68 ASP A C 1
ATOM 505 O O . ASP A 1 68 ? 25.415 10.412 -16.438 1.00 71.12 68 ASP A O 1
ATOM 509 N N . PHE A 1 69 ? 25.722 8.757 -14.983 1.00 73.94 69 PHE A N 1
ATOM 510 C CA . PHE A 1 69 ? 25.716 9.612 -13.781 1.00 73.94 69 PHE A CA 1
ATOM 511 C C . PHE A 1 69 ? 24.396 10.358 -13.516 1.00 73.94 69 PHE A C 1
ATOM 513 O O . PHE A 1 69 ? 24.343 11.237 -12.655 1.00 73.94 69 PHE A O 1
ATOM 520 N N . LEU A 1 70 ? 23.317 9.987 -14.212 1.00 79.94 70 LEU A N 1
ATOM 521 C CA . LEU A 1 70 ? 21.981 10.548 -14.027 1.00 79.94 70 LEU A CA 1
ATOM 522 C C . LEU A 1 70 ? 21.107 9.617 -13.182 1.00 79.94 70 LEU A C 1
ATOM 524 O O . LEU A 1 70 ? 21.001 8.418 -13.453 1.00 79.94 70 LEU A O 1
ATOM 528 N N . GLU A 1 71 ? 20.445 10.179 -12.170 1.00 79.44 71 GLU A N 1
ATOM 529 C CA . GLU A 1 71 ? 19.451 9.461 -11.371 1.00 79.44 71 GLU A CA 1
ATOM 530 C C . GLU A 1 71 ? 18.262 9.074 -12.251 1.00 79.44 71 GLU A C 1
ATOM 532 O O . GLU A 1 71 ? 17.473 9.917 -12.674 1.00 79.44 71 GLU A O 1
ATOM 537 N N . THR A 1 72 ? 18.137 7.778 -12.529 1.00 82.31 72 THR A N 1
ATOM 538 C CA . THR A 1 72 ? 17.039 7.237 -13.333 1.00 82.31 72 THR A CA 1
ATOM 539 C C . THR A 1 72 ? 16.163 6.366 -12.451 1.00 82.31 72 THR A C 1
ATOM 541 O O . THR A 1 72 ? 16.582 5.301 -11.997 1.00 82.31 72 THR A O 1
ATOM 544 N N . TYR A 1 73 ? 14.938 6.819 -12.194 1.00 85.50 73 TYR A N 1
ATOM 545 C CA . TYR A 1 73 ? 13.984 6.064 -11.391 1.00 85.50 73 TYR A CA 1
ATOM 546 C C . TYR A 1 73 ? 13.523 4.787 -12.118 1.00 85.50 73 TYR A C 1
ATOM 548 O O . TYR A 1 73 ? 13.313 4.807 -13.333 1.00 85.50 73 TYR A O 1
ATOM 556 N N . PRO A 1 74 ? 13.346 3.665 -11.397 1.00 86.81 74 PRO A N 1
ATOM 557 C CA . PRO A 1 74 ? 13.032 2.378 -12.008 1.00 86.81 74 PRO A CA 1
ATOM 558 C C . PRO A 1 74 ? 11.624 2.356 -12.616 1.00 86.81 74 PRO A C 1
ATOM 560 O O . PRO A 1 74 ? 10.632 2.329 -11.897 1.00 86.81 74 PRO A O 1
ATOM 563 N N . ASN A 1 75 ? 11.518 2.274 -13.944 1.00 87.38 75 ASN A N 1
ATOM 564 C CA . ASN A 1 75 ? 10.232 2.044 -14.605 1.00 87.38 75 ASN A CA 1
ATOM 565 C C . ASN A 1 75 ? 9.786 0.572 -14.409 1.00 87.38 75 ASN A C 1
ATOM 567 O O . ASN A 1 75 ? 10.531 -0.342 -14.784 1.00 87.38 75 ASN A O 1
ATOM 571 N N . PRO A 1 76 ? 8.617 0.302 -13.800 1.00 85.62 76 PRO A N 1
ATOM 572 C CA . PRO A 1 76 ? 8.241 -1.046 -13.398 1.00 85.62 76 PRO A CA 1
ATOM 573 C C . PRO A 1 76 ? 7.650 -1.878 -14.548 1.00 85.62 76 PRO A C 1
ATOM 575 O O . PRO A 1 76 ? 6.455 -1.838 -14.831 1.00 85.62 76 PRO A O 1
ATOM 578 N N . THR A 1 77 ? 8.502 -2.662 -15.208 1.00 86.69 77 THR A N 1
ATOM 579 C CA . THR A 1 77 ? 8.148 -3.476 -16.383 1.00 86.69 77 THR A CA 1
ATOM 580 C C . THR A 1 77 ? 7.527 -4.838 -16.070 1.00 86.69 77 THR A C 1
ATOM 582 O O . THR A 1 77 ? 6.949 -5.450 -16.965 1.00 86.69 77 THR A O 1
ATOM 585 N N . ASN A 1 78 ? 7.649 -5.354 -14.840 1.00 85.00 78 ASN A N 1
ATOM 586 C CA . ASN A 1 78 ? 7.117 -6.674 -14.493 1.00 85.00 78 ASN A CA 1
ATOM 587 C C . ASN A 1 78 ? 5.640 -6.571 -14.059 1.00 85.00 78 ASN A C 1
ATOM 589 O O . ASN A 1 78 ? 5.368 -5.927 -13.046 1.00 85.00 78 ASN A O 1
ATOM 593 N N . PRO A 1 79 ? 4.690 -7.204 -14.772 1.00 79.62 79 PRO A N 1
ATOM 594 C CA . PRO A 1 79 ? 3.270 -7.095 -14.448 1.00 79.62 79 PRO A CA 1
ATOM 595 C C . PRO A 1 79 ? 2.817 -8.043 -13.328 1.00 79.62 79 PRO A C 1
ATOM 597 O O . PRO A 1 79 ? 1.665 -7.973 -12.908 1.00 79.62 79 PRO A O 1
ATOM 600 N N . ASN A 1 80 ? 3.681 -8.949 -12.857 1.00 81.62 80 ASN A N 1
ATOM 601 C CA . ASN A 1 80 ? 3.301 -9.954 -11.869 1.00 81.62 80 ASN A CA 1
ATOM 602 C C . ASN A 1 80 ? 2.858 -9.304 -10.554 1.00 81.62 80 ASN A C 1
ATOM 604 O O . ASN A 1 80 ? 3.528 -8.417 -10.017 1.00 81.62 80 ASN A O 1
ATOM 608 N N . GLU A 1 81 ? 1.765 -9.823 -9.999 1.00 75.75 81 GLU A N 1
ATOM 609 C CA . GLU A 1 81 ? 1.231 -9.378 -8.718 1.00 75.75 81 GLU A CA 1
ATOM 610 C C . GLU A 1 81 ? 2.267 -9.537 -7.597 1.00 75.75 81 GLU A C 1
ATOM 612 O O . GLU A 1 81 ? 2.994 -10.538 -7.516 1.00 75.75 81 GLU A O 1
ATOM 617 N N . ASN A 1 82 ? 2.335 -8.540 -6.714 1.00 82.50 82 ASN A N 1
ATOM 618 C CA . ASN A 1 82 ? 3.212 -8.521 -5.541 1.00 82.50 82 ASN A CA 1
ATOM 619 C C . ASN A 1 82 ? 4.715 -8.642 -5.855 1.00 82.50 82 ASN A C 1
ATOM 621 O O . ASN A 1 82 ? 5.523 -8.812 -4.937 1.00 82.50 82 ASN A O 1
ATOM 625 N N . PHE A 1 83 ? 5.130 -8.540 -7.122 1.00 88.12 83 PHE A N 1
ATOM 626 C CA . PHE A 1 83 ? 6.535 -8.649 -7.510 1.00 88.12 83 PHE A CA 1
ATOM 627 C C . PHE A 1 83 ? 7.371 -7.533 -6.885 1.00 88.12 83 PHE A C 1
ATOM 629 O O . PHE A 1 83 ? 8.425 -7.795 -6.304 1.00 88.12 83 PHE A O 1
ATOM 636 N N . TYR A 1 84 ? 6.886 -6.292 -6.961 1.00 89.00 84 TYR A N 1
ATOM 637 C CA . TYR A 1 84 ? 7.600 -5.144 -6.410 1.00 89.00 84 TYR A CA 1
ATOM 638 C C . TYR A 1 84 ? 7.459 -5.041 -4.895 1.00 89.00 84 TYR A C 1
ATOM 640 O O . TYR A 1 84 ? 8.406 -4.600 -4.256 1.00 89.00 84 TYR A O 1
ATOM 648 N N . LEU A 1 85 ? 6.364 -5.538 -4.304 1.00 89.25 85 LEU A N 1
ATOM 649 C CA . LEU A 1 85 ? 6.278 -5.714 -2.849 1.00 89.25 85 LEU A CA 1
ATOM 650 C C . LEU A 1 85 ? 7.383 -6.649 -2.351 1.00 89.25 85 LEU A C 1
ATOM 652 O O . LEU A 1 85 ? 8.173 -6.252 -1.510 1.00 89.25 85 LEU A O 1
ATOM 656 N N . LYS A 1 86 ? 7.531 -7.836 -2.950 1.00 90.25 86 LYS A N 1
ATOM 657 C CA . LYS A 1 86 ? 8.594 -8.794 -2.586 1.00 90.25 86 LYS A CA 1
ATOM 658 C C . LYS A 1 86 ? 10.007 -8.269 -2.848 1.00 90.25 86 LYS A C 1
ATOM 660 O O . LYS A 1 86 ? 10.957 -8.740 -2.234 1.00 90.25 86 LYS A O 1
ATOM 665 N N . LYS A 1 87 ? 10.164 -7.354 -3.808 1.00 90.75 87 LYS A N 1
ATOM 666 C CA . LYS A 1 87 ? 11.470 -6.823 -4.212 1.00 90.75 87 LYS A CA 1
ATOM 667 C C . LYS A 1 87 ? 11.892 -5.593 -3.409 1.00 90.75 87 LYS A C 1
ATOM 669 O O . LYS A 1 87 ? 13.080 -5.434 -3.154 1.00 90.75 87 LYS A O 1
ATOM 674 N N . TRP A 1 88 ? 10.960 -4.692 -3.108 1.00 90.75 88 TRP A N 1
ATOM 675 C CA . TRP A 1 88 ? 11.222 -3.382 -2.494 1.00 90.75 88 TRP A CA 1
ATOM 676 C C . TRP A 1 88 ? 10.813 -3.322 -1.025 1.00 90.75 88 TRP A C 1
ATOM 678 O O . TRP A 1 88 ? 11.096 -2.345 -0.345 1.00 90.75 88 TRP A O 1
ATOM 688 N N . VAL A 1 89 ? 10.119 -4.332 -0.517 1.00 91.44 89 VAL A N 1
ATOM 689 C CA . VAL A 1 89 ? 9.702 -4.369 0.879 1.00 91.44 89 VAL A CA 1
ATOM 690 C C . VAL A 1 89 ? 10.117 -5.719 1.439 1.00 91.44 89 VAL A C 1
ATOM 692 O O . VAL A 1 89 ? 9.628 -6.756 1.001 1.00 91.44 89 VAL A O 1
ATOM 695 N N . ALA A 1 90 ? 11.068 -5.700 2.375 1.00 79.69 90 ALA A N 1
ATOM 696 C CA . ALA A 1 90 ? 11.630 -6.921 2.949 1.00 79.69 90 ALA A CA 1
ATOM 697 C C . ALA A 1 90 ? 10.571 -7.722 3.721 1.00 79.69 90 ALA A C 1
ATOM 699 O O . ALA A 1 90 ? 10.427 -8.918 3.491 1.00 79.69 90 ALA A O 1
ATOM 700 N N . ASP A 1 91 ? 9.795 -7.031 4.561 1.00 86.06 91 ASP A N 1
ATOM 701 C CA . ASP A 1 91 ? 8.743 -7.616 5.386 1.00 86.06 91 ASP A CA 1
ATOM 702 C C . ASP A 1 91 ? 7.443 -6.825 5.195 1.00 86.06 91 ASP A C 1
ATOM 704 O O . ASP A 1 91 ? 7.320 -5.676 5.621 1.00 86.06 91 ASP A O 1
ATOM 708 N N . TYR A 1 92 ? 6.464 -7.443 4.538 1.00 89.44 92 TYR A N 1
ATOM 709 C CA . TYR A 1 92 ? 5.094 -6.942 4.449 1.00 89.44 92 TYR A CA 1
ATOM 710 C C . TYR A 1 92 ? 4.121 -8.059 4.818 1.00 89.44 92 TYR A C 1
ATOM 712 O O . TYR A 1 92 ? 4.443 -9.237 4.670 1.00 89.44 92 TYR A O 1
ATOM 720 N N . ASP A 1 93 ? 2.929 -7.695 5.291 1.00 89.12 93 ASP A N 1
ATOM 721 C CA . ASP A 1 93 ? 1.854 -8.655 5.551 1.00 89.12 93 ASP A CA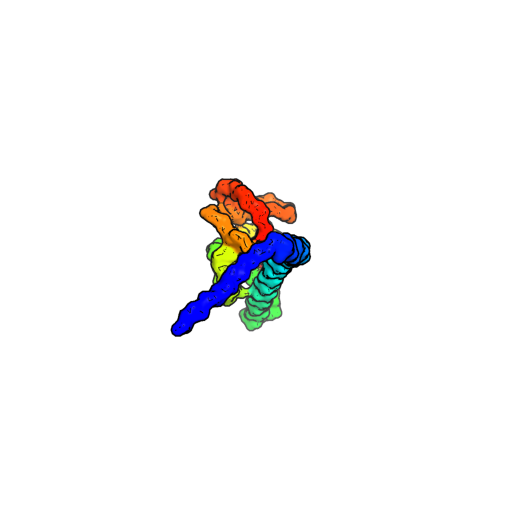 1
ATOM 722 C C . ASP A 1 93 ? 1.134 -9.007 4.234 1.00 89.12 93 ASP A C 1
ATOM 724 O O . ASP A 1 93 ? 0.439 -8.142 3.686 1.00 89.12 93 ASP A O 1
ATOM 728 N N . PRO A 1 94 ? 1.251 -10.249 3.720 1.00 83.75 94 PRO A N 1
ATOM 729 C CA . PRO A 1 94 ? 0.631 -10.649 2.457 1.00 83.75 94 PRO A CA 1
ATOM 730 C C . PRO A 1 94 ? -0.897 -10.690 2.500 1.00 83.75 94 PRO A C 1
ATOM 732 O O . PRO A 1 94 ? -1.515 -10.745 1.446 1.00 83.75 94 PRO A O 1
ATOM 735 N N . ASN A 1 95 ? -1.505 -10.674 3.690 1.00 82.75 95 ASN A N 1
ATOM 736 C CA . ASN A 1 95 ? -2.960 -10.655 3.851 1.00 82.75 95 ASN A CA 1
ATOM 737 C C . ASN A 1 95 ? -3.520 -9.233 3.953 1.00 82.75 95 ASN A C 1
ATOM 739 O O . ASN A 1 95 ? -4.734 -9.044 3.891 1.00 82.75 95 ASN A O 1
ATOM 743 N N . ALA A 1 96 ? -2.648 -8.237 4.127 1.00 83.75 96 ALA A N 1
ATOM 744 C CA . ALA A 1 96 ? -3.035 -6.839 4.251 1.00 83.75 96 ALA A CA 1
ATOM 745 C C . ALA A 1 96 ? -2.547 -5.985 3.074 1.00 83.75 96 ALA A C 1
ATOM 747 O O . ALA A 1 96 ? -3.170 -4.976 2.767 1.00 83.75 96 ALA A O 1
ATOM 748 N N . TRP A 1 97 ? -1.474 -6.373 2.381 1.00 87.19 97 TRP A N 1
ATOM 749 C CA . TRP A 1 97 ? -0.898 -5.598 1.281 1.00 87.19 97 TRP A CA 1
ATOM 750 C C . TRP A 1 97 ? -0.915 -6.348 -0.042 1.00 87.19 97 TRP A C 1
ATOM 752 O O . TRP A 1 97 ? -0.476 -7.490 -0.127 1.00 87.19 97 TRP A O 1
ATOM 762 N N . SER A 1 98 ? -1.354 -5.655 -1.088 1.00 84.19 98 SER A N 1
ATOM 763 C CA . SER A 1 98 ? -1.300 -6.134 -2.472 1.00 84.19 98 SER A CA 1
ATOM 764 C C . SER A 1 98 ? -0.633 -5.103 -3.377 1.00 84.19 98 SER A C 1
ATOM 766 O O . SER A 1 98 ? -0.627 -3.907 -3.067 1.00 84.19 98 SER A O 1
ATOM 768 N N . GLN A 1 99 ? -0.061 -5.554 -4.490 1.00 86.62 99 GLN A N 1
ATOM 769 C CA . GLN A 1 99 ? 0.500 -4.682 -5.512 1.00 86.62 99 GLN A CA 1
ATOM 770 C C . GLN A 1 99 ? 0.077 -5.106 -6.912 1.00 86.62 99 GLN A C 1
ATOM 772 O O . GLN A 1 99 ? 0.281 -6.250 -7.318 1.00 86.62 99 GLN A O 1
ATOM 777 N N . PHE A 1 100 ? -0.399 -4.118 -7.669 1.00 83.12 100 PHE A N 1
ATOM 778 C CA . PHE A 1 100 ? -0.813 -4.241 -9.065 1.00 83.12 100 PHE A CA 1
ATOM 779 C C . PHE A 1 100 ? 0.034 -3.339 -9.953 1.00 83.12 100 PHE A C 1
ATOM 781 O O . PHE A 1 100 ? 0.595 -2.343 -9.489 1.00 83.12 100 PHE A O 1
ATOM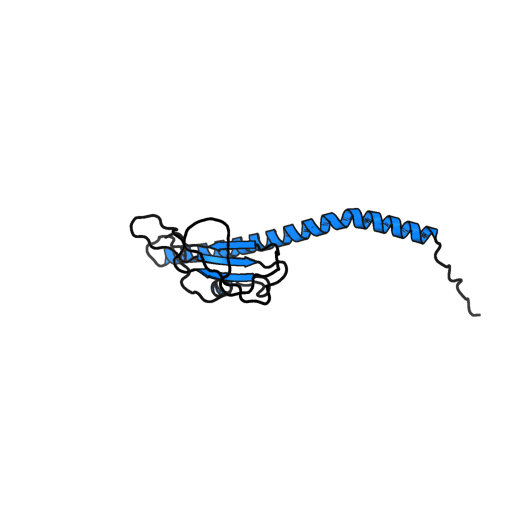 788 N N . GLN A 1 101 ? 0.176 -3.711 -11.219 1.00 83.19 101 GLN A N 1
ATOM 789 C CA . GLN A 1 101 ? 0.864 -2.914 -12.226 1.00 83.19 101 GLN A CA 1
ATOM 790 C C . GLN A 1 101 ? -0.134 -2.541 -13.314 1.00 83.19 101 GLN A C 1
ATOM 792 O O . GLN A 1 101 ? -0.962 -3.360 -13.704 1.00 83.19 101 GLN A O 1
ATOM 797 N N . CYS A 1 102 ? -0.044 -1.305 -13.798 1.00 77.81 102 CYS A N 1
ATOM 798 C CA . CYS A 1 102 ? -0.746 -0.888 -14.996 1.00 77.81 102 CYS A CA 1
ATOM 799 C C . CYS A 1 102 ? 0.265 -0.412 -16.028 1.00 77.81 102 CYS A C 1
ATOM 801 O O . CYS A 1 102 ? 1.164 0.389 -15.740 1.00 77.81 102 CYS A O 1
ATOM 803 N N . SER A 1 103 ? 0.137 -0.950 -17.236 1.00 79.50 103 SER A N 1
ATOM 804 C CA . SER A 1 103 ? 1.176 -0.840 -18.241 1.00 79.50 103 SER A CA 1
ATOM 805 C C . SER A 1 103 ? 1.016 0.401 -19.112 1.00 79.50 103 SER A C 1
ATOM 807 O O . SER A 1 103 ? 0.034 0.513 -19.835 1.00 79.50 103 SER A O 1
ATOM 809 N N . SER A 1 104 ? 2.014 1.292 -19.097 1.00 74.56 104 SER A N 1
ATOM 810 C CA . SER A 1 104 ? 2.145 2.398 -20.060 1.00 74.56 104 SER A CA 1
ATOM 811 C C . SER A 1 104 ? 0.921 3.320 -20.127 1.00 74.56 104 SER A C 1
ATOM 813 O O . SER A 1 104 ? 0.524 3.778 -21.199 1.00 74.56 104 SER A O 1
ATOM 815 N N . VAL A 1 105 ? 0.328 3.621 -18.972 1.00 70.31 105 VAL A N 1
ATOM 816 C CA . VAL A 1 105 ? -0.892 4.441 -18.878 1.00 70.31 105 VAL A CA 1
ATOM 817 C C . VAL A 1 105 ? -0.658 5.845 -18.329 1.00 70.31 105 VAL A C 1
ATOM 819 O O . VAL A 1 105 ? -1.530 6.698 -18.477 1.00 70.31 105 VAL A O 1
ATOM 822 N N . TYR A 1 106 ? 0.499 6.107 -17.715 1.00 73.12 106 TYR A N 1
ATOM 823 C CA . TYR A 1 106 ? 0.756 7.374 -17.035 1.00 73.12 106 TYR A CA 1
ATOM 824 C C . TYR A 1 106 ? 1.793 8.203 -17.768 1.00 73.12 106 TYR A C 1
ATOM 826 O O . TYR A 1 106 ? 2.933 7.783 -17.950 1.00 73.12 106 TYR A O 1
ATOM 834 N N . ASP A 1 107 ? 1.389 9.396 -18.183 1.00 74.69 107 ASP A N 1
ATOM 835 C CA . ASP A 1 107 ? 2.306 10.370 -18.752 1.00 74.69 107 ASP A CA 1
ATOM 836 C C . ASP A 1 107 ? 3.034 11.098 -17.615 1.00 74.69 107 ASP A C 1
ATOM 838 O O . ASP A 1 107 ? 2.525 12.049 -17.023 1.00 74.69 107 ASP A O 1
ATOM 842 N N . ASN A 1 108 ? 4.220 10.593 -17.275 1.00 71.31 108 ASN A N 1
ATOM 843 C CA . ASN A 1 108 ? 5.163 11.239 -16.359 1.00 71.31 108 ASN A CA 1
ATOM 844 C C . ASN A 1 108 ? 6.421 11.683 -17.097 1.00 71.31 108 ASN A C 1
ATOM 846 O O . ASN A 1 108 ? 7.540 11.531 -16.591 1.00 71.31 108 ASN A O 1
ATOM 850 N N . SER A 1 109 ? 6.238 12.131 -18.335 1.00 69.44 109 SER A N 1
ATOM 851 C CA . SER A 1 109 ? 7.342 12.519 -19.180 1.00 69.44 109 SER A CA 1
ATOM 852 C C . SER A 1 109 ? 7.674 14.003 -19.098 1.00 69.44 109 SER A C 1
ATOM 854 O O . SER A 1 109 ? 6.804 14.855 -18.917 1.00 69.44 109 SER A O 1
ATOM 856 N N . SER A 1 110 ? 8.956 14.337 -19.257 1.00 61.34 110 SER A N 1
ATOM 857 C CA . SER A 1 110 ? 9.392 15.722 -19.474 1.00 61.34 110 SER A CA 1
ATOM 858 C C . SER A 1 110 ? 10.130 15.894 -20.802 1.00 61.34 110 SER A C 1
ATOM 860 O O . SER A 1 110 ? 11.320 16.187 -20.822 1.00 61.34 110 SER A O 1
ATOM 862 N N . GLY A 1 111 ? 9.425 15.745 -21.929 1.00 60.00 111 GLY A N 1
ATOM 863 C CA . GLY A 1 111 ? 9.957 16.157 -23.232 1.00 60.00 111 GLY A CA 1
ATOM 864 C C . GLY A 1 111 ? 9.219 15.600 -24.456 1.00 60.00 111 GLY A C 1
ATOM 865 O O . GLY A 1 111 ? 8.462 14.636 -24.346 1.00 60.00 111 GLY A O 1
ATOM 866 N N . PRO A 1 112 ? 9.437 16.191 -25.646 1.00 55.84 112 PRO A N 1
ATOM 867 C CA . PRO A 1 112 ? 8.905 15.657 -26.896 1.00 55.84 112 PRO A CA 1
ATOM 868 C C . PRO A 1 112 ? 9.489 14.263 -27.187 1.00 55.84 112 PRO A C 1
ATOM 870 O O . PRO A 1 112 ? 10.705 14.096 -27.233 1.00 55.84 112 PRO A O 1
ATOM 873 N N . GLY A 1 113 ? 8.615 13.273 -27.410 1.00 61.56 113 GLY A N 1
ATOM 874 C CA . GLY A 1 113 ? 8.986 11.895 -27.773 1.00 61.56 113 GLY A CA 1
ATOM 875 C C . GLY A 1 113 ? 9.035 10.893 -26.616 1.00 61.56 113 GLY A C 1
ATOM 876 O O . GLY A 1 113 ? 9.351 9.727 -26.839 1.00 61.56 113 GLY A O 1
ATOM 877 N N . ALA A 1 114 ? 8.715 11.316 -25.397 1.00 64.44 114 ALA A N 1
ATOM 878 C CA . ALA A 1 114 ? 8.681 10.423 -24.255 1.00 64.44 114 ALA A CA 1
ATOM 879 C C . ALA A 1 114 ? 7.388 9.590 -24.206 1.00 64.44 114 ALA A C 1
ATOM 881 O O . ALA A 1 114 ? 6.304 10.041 -24.575 1.00 64.44 114 ALA A O 1
ATOM 882 N N . THR A 1 115 ? 7.531 8.335 -23.791 1.00 70.75 115 THR A N 1
ATOM 883 C CA . THR A 1 115 ? 6.448 7.349 -23.731 1.00 70.75 115 THR A CA 1
ATOM 884 C C . THR A 1 115 ? 5.862 7.266 -22.331 1.00 70.75 115 THR A C 1
ATOM 886 O O . THR A 1 115 ? 6.599 7.395 -21.354 1.00 70.75 115 THR A O 1
ATOM 889 N N . ASN A 1 116 ? 4.573 6.943 -22.229 1.00 77.12 116 ASN A N 1
ATOM 890 C CA . ASN A 1 116 ? 3.929 6.673 -20.946 1.00 77.12 116 ASN A CA 1
ATOM 891 C C . ASN A 1 116 ? 4.715 5.652 -20.113 1.00 77.12 116 ASN A C 1
ATOM 893 O O . ASN A 1 116 ? 5.175 4.621 -20.617 1.00 77.12 116 ASN A O 1
ATOM 897 N N . THR A 1 117 ? 4.797 5.907 -18.814 1.00 77.69 117 THR A N 1
ATOM 898 C CA . THR A 1 117 ? 5.442 5.028 -17.848 1.00 77.69 117 THR A CA 1
ATOM 899 C C . THR A 1 117 ? 4.460 4.019 -17.273 1.00 77.69 117 THR A C 1
ATOM 901 O O . THR A 1 117 ? 3.235 4.194 -17.302 1.00 77.69 117 THR A O 1
ATOM 904 N N . HIS A 1 118 ? 5.006 2.905 -16.788 1.00 82.44 118 HIS A N 1
ATOM 905 C CA . HIS A 1 118 ? 4.228 1.948 -16.023 1.00 82.44 118 HIS A CA 1
ATOM 906 C C . HIS A 1 118 ? 3.959 2.520 -14.631 1.00 82.44 118 HIS A C 1
ATOM 908 O O . HIS A 1 118 ? 4.807 3.194 -14.037 1.00 82.44 118 HIS A O 1
ATOM 914 N N . MET A 1 119 ? 2.786 2.207 -14.097 1.00 82.75 119 MET A N 1
ATOM 915 C CA . MET A 1 119 ? 2.4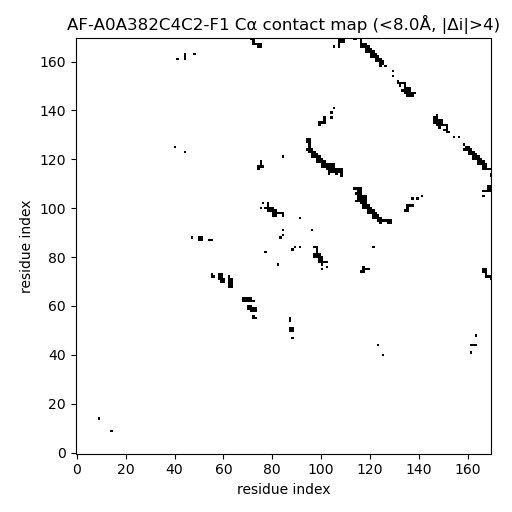14 2.569 -12.740 1.00 82.75 119 MET A CA 1
ATOM 916 C C . MET A 1 119 ? 2.340 1.325 -11.863 1.00 82.75 119 MET A C 1
ATOM 918 O O . MET A 1 119 ? 1.933 0.257 -12.321 1.00 82.75 119 MET A O 1
ATOM 922 N N . LEU A 1 120 ? 2.659 1.487 -10.585 1.00 85.56 120 LEU A N 1
ATOM 923 C CA . LEU A 1 120 ? 2.377 0.519 -9.536 1.00 85.56 120 LEU A CA 1
ATOM 924 C C . LEU A 1 120 ? 1.366 1.100 -8.564 1.00 85.56 120 LEU A C 1
ATOM 926 O O . LEU A 1 120 ? 1.501 2.244 -8.129 1.00 85.56 120 LEU A O 1
ATOM 930 N N . LEU A 1 121 ? 0.397 0.276 -8.195 1.00 85.69 121 LEU A N 1
ATOM 931 C CA . LEU A 1 121 ? -0.540 0.533 -7.119 1.00 85.69 121 LEU A CA 1
ATOM 932 C C . LEU A 1 121 ? -0.209 -0.420 -5.977 1.00 85.69 121 LEU A C 1
ATOM 934 O O . LEU A 1 121 ? -0.318 -1.629 -6.152 1.00 85.69 121 LEU A O 1
ATOM 938 N N . PHE A 1 122 ? 0.180 0.119 -4.828 1.00 87.50 122 PHE A N 1
ATOM 939 C CA . PHE A 1 122 ? 0.296 -0.623 -3.576 1.00 87.50 122 PHE A CA 1
ATOM 940 C C . PHE A 1 122 ? -0.942 -0.331 -2.746 1.00 87.50 122 PHE A C 1
ATOM 942 O O . PHE A 1 122 ? -1.226 0.832 -2.466 1.00 87.50 122 PHE A O 1
ATOM 949 N N . MET A 1 123 ? -1.672 -1.365 -2.359 1.00 84.56 123 MET A N 1
ATOM 950 C CA . MET A 1 123 ? -2.972 -1.228 -1.720 1.00 84.56 123 MET A CA 1
ATOM 951 C C . MET A 1 123 ? -2.985 -1.943 -0.374 1.00 84.56 123 MET A C 1
ATOM 953 O O . MET A 1 123 ? -2.609 -3.116 -0.290 1.00 84.56 123 MET A O 1
ATOM 957 N N . TYR A 1 124 ? -3.402 -1.210 0.657 1.00 86.81 124 TYR A N 1
ATOM 958 C CA . TYR A 1 124 ? -3.530 -1.668 2.032 1.00 86.81 124 TYR A CA 1
ATOM 959 C C . TYR A 1 124 ? -4.991 -1.955 2.375 1.00 86.81 124 TYR A C 1
ATOM 961 O O . TYR A 1 124 ? -5.868 -1.117 2.158 1.00 86.81 124 TYR A O 1
ATOM 969 N N . HIS A 1 125 ? -5.210 -3.126 2.962 1.00 83.62 125 HIS A N 1
ATOM 970 C CA . HIS A 1 125 ? -6.498 -3.670 3.361 1.00 83.62 125 HIS A CA 1
ATOM 971 C C . HIS A 1 125 ? -6.552 -3.801 4.890 1.00 83.62 125 HIS A C 1
ATOM 973 O O . HIS A 1 125 ? -6.263 -4.871 5.434 1.00 83.62 125 HIS A O 1
ATOM 979 N N . PRO A 1 126 ? -6.903 -2.728 5.618 1.00 78.25 126 PRO A N 1
ATOM 980 C CA . PRO A 1 126 ? -6.931 -2.731 7.085 1.00 78.25 126 PRO A CA 1
ATOM 981 C C . PRO A 1 126 ? -7.946 -3.710 7.691 1.00 78.25 126 PRO A C 1
ATOM 983 O O . PRO A 1 126 ? -7.822 -4.083 8.860 1.00 78.25 126 PRO A O 1
ATOM 986 N N . HIS A 1 127 ? -8.934 -4.125 6.902 1.00 76.75 127 HIS A N 1
ATOM 987 C CA . HIS A 1 127 ? -10.027 -5.010 7.302 1.00 76.75 127 HIS A CA 1
ATOM 988 C C . HIS A 1 127 ? -9.960 -6.394 6.632 1.00 76.75 127 HIS A C 1
ATOM 990 O O . HIS A 1 127 ? -10.816 -7.244 6.870 1.00 76.75 127 HIS A O 1
ATOM 996 N N . GLY A 1 128 ? -8.880 -6.658 5.891 1.00 73.25 128 GLY A N 1
ATOM 997 C CA . GLY A 1 128 ? -8.660 -7.902 5.163 1.00 73.25 128 GLY A CA 1
ATOM 998 C C . GLY A 1 128 ? -8.938 -7.767 3.670 1.00 73.25 128 GLY A C 1
ATOM 999 O O . GLY A 1 128 ? -9.668 -6.893 3.213 1.00 73.25 128 GLY A O 1
ATOM 1000 N N . MET A 1 129 ? -8.296 -8.628 2.887 1.00 68.94 129 MET A N 1
ATOM 1001 C CA . MET A 1 129 ? -8.492 -8.643 1.442 1.00 68.94 129 MET A CA 1
ATOM 1002 C C . MET A 1 129 ? -9.875 -9.193 1.074 1.00 68.94 129 MET A C 1
ATOM 1004 O O . MET A 1 129 ? -10.334 -10.166 1.684 1.00 68.94 129 MET A O 1
ATOM 1008 N N . PRO A 1 130 ? -10.533 -8.633 0.045 1.00 67.12 130 PRO A N 1
ATOM 1009 C CA . PRO A 1 130 ? -11.730 -9.238 -0.515 1.00 67.12 130 PRO A CA 1
ATOM 1010 C C . PRO A 1 130 ? -11.423 -10.646 -1.043 1.00 67.12 130 PRO A C 1
ATOM 1012 O O . PRO A 1 130 ? -10.359 -10.912 -1.595 1.00 67.12 130 PRO A O 1
ATOM 1015 N N . ASN A 1 131 ? -12.394 -11.552 -0.918 1.00 59.34 131 ASN A N 1
ATOM 1016 C CA . ASN A 1 131 ? -12.267 -12.955 -1.334 1.00 59.34 131 ASN A CA 1
ATOM 1017 C C . ASN A 1 131 ? -12.288 -13.155 -2.871 1.00 59.34 131 ASN A C 1
ATOM 1019 O O . ASN A 1 131 ? -12.296 -14.287 -3.349 1.00 59.34 131 ASN A O 1
ATOM 1023 N N . GLY A 1 132 ? -12.357 -12.066 -3.645 1.00 57.62 132 GLY A N 1
ATOM 1024 C CA . GLY A 1 132 ? -12.390 -12.057 -5.108 1.00 57.62 132 GLY A CA 1
ATOM 1025 C C . GLY A 1 132 ? -11.134 -11.424 -5.704 1.00 57.62 132 GLY A C 1
ATOM 1026 O O . GLY A 1 132 ? -10.421 -10.686 -5.028 1.00 57.62 132 GLY A O 1
ATOM 1027 N N . ALA A 1 133 ? -10.870 -11.703 -6.984 1.00 53.81 133 ALA A N 1
ATOM 1028 C CA . ALA A 1 133 ? -9.751 -11.096 -7.694 1.00 53.81 133 ALA A CA 1
ATOM 1029 C C . ALA A 1 133 ? -9.933 -9.575 -7.763 1.00 53.81 133 ALA A C 1
ATOM 1031 O O . ALA A 1 133 ? -10.934 -9.083 -8.285 1.00 53.81 133 ALA A O 1
ATOM 1032 N N . ILE A 1 134 ? -8.952 -8.838 -7.246 1.00 62.28 134 ILE A N 1
ATOM 1033 C CA . ILE A 1 134 ? -8.887 -7.392 -7.413 1.00 62.28 134 ILE A CA 1
ATOM 1034 C C . ILE A 1 134 ? -8.096 -7.129 -8.679 1.00 62.28 134 ILE A C 1
ATOM 1036 O O . ILE A 1 134 ? -6.922 -7.476 -8.790 1.00 62.28 134 ILE A O 1
ATOM 1040 N N . THR A 1 135 ? -8.753 -6.533 -9.652 1.00 59.75 135 THR A N 1
ATOM 1041 C CA . THR A 1 135 ? -8.121 -6.085 -10.883 1.00 59.75 135 THR A CA 1
ATOM 1042 C C . THR A 1 135 ? -7.918 -4.582 -10.819 1.00 59.75 135 THR A C 1
ATOM 1044 O O . THR A 1 135 ? -8.677 -3.848 -10.190 1.00 59.75 135 THR A O 1
ATOM 1047 N N . TRP A 1 136 ? -6.855 -4.105 -11.452 1.00 66.56 136 TRP A N 1
ATOM 1048 C CA . TRP A 1 136 ? -6.613 -2.680 -11.595 1.00 66.56 136 TRP A CA 1
ATOM 1049 C C . TRP A 1 136 ? -6.502 -2.348 -13.076 1.00 66.56 136 TRP A C 1
ATOM 1051 O O . TRP A 1 136 ? -5.444 -2.494 -13.687 1.00 66.56 136 TRP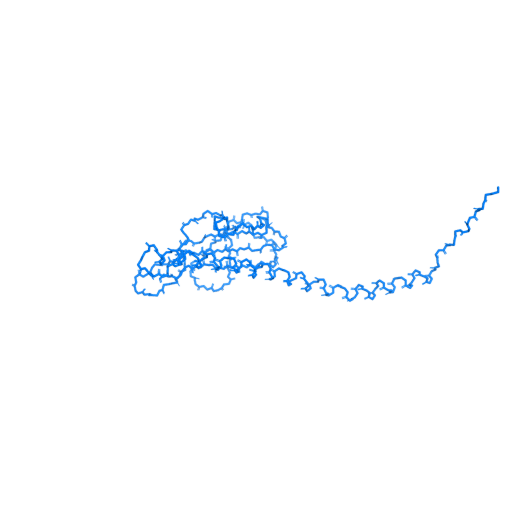 A O 1
ATOM 1061 N N . THR A 1 137 ? -7.619 -1.911 -13.654 1.00 54.88 137 THR A N 1
ATOM 1062 C CA . THR A 1 137 ? -7.643 -1.374 -15.012 1.00 54.88 137 THR A CA 1
ATOM 1063 C C . THR A 1 137 ? -7.524 0.137 -14.897 1.00 54.88 137 THR A C 1
ATOM 1065 O O . THR A 1 137 ? -8.419 0.796 -14.367 1.00 54.88 137 THR A O 1
ATOM 1068 N N . ALA A 1 138 ? -6.425 0.722 -15.378 1.00 56.06 138 ALA A N 1
ATOM 1069 C CA . ALA A 1 138 ? -6.440 2.155 -15.632 1.00 56.06 138 ALA A CA 1
ATOM 1070 C C . ALA A 1 138 ? -7.372 2.378 -16.822 1.00 56.06 138 ALA A C 1
ATOM 1072 O O . ALA A 1 138 ? -7.028 2.068 -17.964 1.00 56.06 138 ALA A O 1
ATOM 1073 N N . GLY A 1 139 ? -8.582 2.861 -16.541 1.00 46.06 139 GLY A N 1
ATOM 1074 C CA . GLY A 1 139 ? -9.462 3.372 -17.579 1.00 46.06 139 GLY A CA 1
ATOM 1075 C C . GLY A 1 139 ? -8.682 4.370 -18.430 1.00 46.06 139 GLY A C 1
ATOM 1076 O O . GLY A 1 139 ? -7.901 5.171 -17.910 1.00 46.06 139 GLY A O 1
ATOM 1077 N N . ALA A 1 140 ? -8.842 4.279 -19.748 1.00 41.59 140 ALA A N 1
ATOM 1078 C CA . ALA A 1 140 ? -8.280 5.259 -20.658 1.00 41.59 140 ALA A CA 1
ATOM 1079 C C . ALA A 1 140 ? -8.616 6.677 -20.154 1.00 41.59 140 ALA A C 1
ATOM 1081 O O . ALA A 1 140 ? -9.777 6.986 -19.903 1.00 41.59 140 ALA A O 1
ATOM 1082 N N . ALA A 1 141 ? -7.579 7.509 -20.049 1.00 39.44 141 ALA A N 1
ATOM 1083 C CA . ALA A 1 141 ? -7.590 8.911 -19.631 1.00 39.44 141 ALA A CA 1
ATOM 1084 C C . ALA A 1 141 ? -7.665 9.197 -18.115 1.00 39.44 141 ALA A C 1
ATOM 1086 O O . ALA A 1 141 ? -8.712 9.179 -17.477 1.00 39.44 141 ALA A O 1
ATOM 1087 N N . GLN A 1 142 ? -6.509 9.618 -17.588 1.00 47.44 142 GLN A N 1
ATOM 1088 C CA . GLN A 1 142 ? -6.344 10.908 -16.907 1.00 47.44 142 GLN A CA 1
ATOM 1089 C C . GLN A 1 142 ? -7.611 11.485 -16.250 1.00 47.44 142 GLN A C 1
ATOM 1091 O O . GLN A 1 142 ? -8.221 12.419 -16.758 1.00 47.44 142 GLN A O 1
ATOM 1096 N N . SER A 1 143 ? -7.993 10.988 -15.082 1.00 38.25 143 SER A N 1
ATOM 1097 C CA . SER A 1 143 ? -8.671 11.818 -14.086 1.00 38.25 143 SER A CA 1
ATOM 1098 C C . SER A 1 143 ? -8.598 11.122 -12.740 1.00 38.25 143 SER A C 1
ATOM 1100 O O . SER A 1 143 ? -8.766 9.912 -12.619 1.00 38.25 143 SER A O 1
ATOM 1102 N N . ALA A 1 144 ? -8.231 11.901 -11.733 1.00 39.88 144 ALA A N 1
ATOM 1103 C CA . ALA A 1 144 ? -8.093 11.452 -10.366 1.00 39.88 144 ALA A CA 1
ATOM 1104 C C . ALA A 1 144 ? -9.318 10.643 -9.906 1.00 39.88 144 ALA A C 1
ATOM 1106 O O . ALA A 1 144 ? -10.449 11.101 -10.040 1.00 39.88 144 ALA A O 1
ATOM 1107 N N . GLY A 1 145 ? -9.074 9.494 -9.279 1.00 39.09 145 GLY A N 1
ATOM 1108 C CA . GLY A 1 145 ? -9.909 9.085 -8.152 1.00 39.09 145 GLY A CA 1
ATOM 1109 C C . GLY A 1 145 ? -10.643 7.756 -8.232 1.00 39.09 145 GLY A C 1
ATOM 1110 O O . GLY A 1 145 ? -10.994 7.269 -7.167 1.00 39.09 145 GLY A O 1
ATOM 1111 N N . ASN A 1 146 ? -10.825 7.115 -9.390 1.00 36.59 146 ASN A N 1
ATOM 1112 C CA . ASN A 1 146 ? -11.585 5.858 -9.420 1.00 36.59 146 ASN A CA 1
ATOM 1113 C C . ASN A 1 146 ? -10.759 4.683 -9.948 1.00 36.59 146 ASN A C 1
ATOM 1115 O O . ASN A 1 146 ? -10.597 4.480 -11.148 1.00 36.59 146 ASN A O 1
ATOM 1119 N N . LEU A 1 147 ? -10.267 3.888 -8.998 1.00 45.38 147 LEU A N 1
ATOM 1120 C CA . LEU A 1 147 ? -9.796 2.527 -9.217 1.00 45.38 147 LEU A CA 1
ATOM 1121 C C . LEU A 1 147 ? -11.041 1.652 -9.429 1.00 45.38 147 LEU A C 1
ATOM 1123 O O . LEU A 1 147 ? -11.702 1.287 -8.463 1.00 45.38 147 LEU A O 1
ATOM 1127 N N . THR A 1 148 ? -11.418 1.363 -10.672 1.00 44.09 148 THR A N 1
ATOM 1128 C CA . THR A 1 148 ? -12.474 0.377 -10.961 1.00 44.09 148 THR A CA 1
ATOM 1129 C C . THR A 1 148 ? -11.834 -0.954 -11.349 1.00 44.09 148 THR A C 1
ATOM 1131 O O . THR A 1 148 ? -11.191 -1.015 -12.401 1.00 44.09 148 THR A O 1
ATOM 1134 N N . PRO A 1 149 ? -11.996 -2.016 -10.539 1.00 42.53 149 PRO A N 1
ATOM 1135 C CA . PRO A 1 149 ? -11.639 -3.368 -10.939 1.00 42.53 149 PRO A CA 1
ATOM 1136 C C . PRO A 1 149 ? -12.504 -3.843 -12.105 1.00 42.53 149 PRO A C 1
ATOM 1138 O O . PRO A 1 149 ? -13.729 -3.769 -12.048 1.00 42.53 149 PRO A O 1
ATOM 1141 N N . GLU A 1 150 ? -11.879 -4.334 -13.170 1.00 44.50 150 GLU A N 1
ATOM 1142 C CA . GLU A 1 150 ? -12.558 -5.023 -14.265 1.00 44.50 150 GLU A CA 1
ATOM 1143 C C . GLU A 1 150 ? -12.533 -6.542 -14.045 1.00 44.50 150 GLU A C 1
ATOM 1145 O O . GLU A 1 150 ? -11.465 -7.149 -13.986 1.00 44.50 150 GLU A O 1
ATOM 1150 N N . GLY A 1 151 ? -13.703 -7.175 -13.945 1.00 41.44 151 GLY A N 1
ATOM 1151 C CA . GLY A 1 151 ? -13.822 -8.640 -13.963 1.00 41.44 151 GLY A CA 1
ATOM 1152 C C . GLY A 1 151 ? -14.034 -9.330 -12.612 1.00 41.44 151 GLY A C 1
ATOM 1153 O O . GLY A 1 151 ? -13.867 -10.544 -12.527 1.00 41.44 151 GLY A O 1
ATOM 1154 N N . GLY A 1 152 ? -14.446 -8.597 -11.580 1.00 39.97 152 GLY A N 1
ATOM 1155 C CA . GLY A 1 152 ? -14.987 -9.159 -10.342 1.00 39.97 152 GLY A CA 1
ATOM 1156 C C . GLY A 1 152 ? -16.374 -8.591 -10.063 1.00 39.97 152 GLY A C 1
ATOM 1157 O O . GLY A 1 152 ? -16.663 -7.457 -10.452 1.00 39.97 152 GLY A O 1
ATOM 1158 N N . ASP A 1 153 ? -17.238 -9.370 -9.408 1.00 39.28 153 ASP A N 1
ATOM 1159 C CA . ASP A 1 153 ? -18.499 -8.849 -8.880 1.00 39.28 153 ASP A CA 1
ATOM 1160 C C . ASP A 1 153 ? -18.211 -7.611 -8.023 1.00 39.28 153 ASP A C 1
ATOM 1162 O O . ASP A 1 153 ? -17.248 -7.597 -7.249 1.00 39.28 153 ASP A O 1
ATOM 1166 N N . ALA A 1 154 ? -19.029 -6.563 -8.169 1.00 44.56 154 ALA A N 1
ATOM 1167 C CA . ALA A 1 154 ? -18.925 -5.368 -7.343 1.00 44.56 154 ALA A CA 1
ATOM 1168 C C . ALA A 1 154 ? -18.910 -5.791 -5.869 1.00 44.56 154 ALA A C 1
ATOM 1170 O O . ALA A 1 154 ? -19.893 -6.328 -5.353 1.00 44.56 154 ALA A O 1
ATOM 1171 N N . THR A 1 155 ? -17.771 -5.601 -5.202 1.00 45.47 155 THR A N 1
ATOM 1172 C CA . THR A 1 155 ? -17.654 -5.966 -3.795 1.00 45.47 155 THR A CA 1
ATOM 1173 C C . THR A 1 155 ? -18.575 -5.059 -2.987 1.00 45.47 155 THR A C 1
ATOM 1175 O O . THR A 1 155 ? -18.528 -3.836 -3.107 1.00 45.47 155 THR A O 1
ATOM 1178 N N . ALA A 1 156 ? -19.427 -5.651 -2.149 1.00 44.59 156 ALA A N 1
ATOM 1179 C CA . ALA A 1 156 ? -20.245 -4.903 -1.194 1.00 44.59 156 ALA A CA 1
ATOM 1180 C C . ALA A 1 156 ? -19.398 -4.277 -0.069 1.00 44.59 156 ALA A C 1
ATOM 1182 O O . ALA A 1 156 ? -19.937 -3.606 0.810 1.00 44.59 156 ALA A O 1
ATOM 1183 N N . ASN A 1 157 ? -18.084 -4.526 -0.077 1.00 46.47 157 ASN A N 1
ATOM 1184 C CA . ASN A 1 157 ? -17.174 -4.086 0.958 1.00 46.47 157 ASN A CA 1
ATOM 1185 C C . ASN A 1 157 ? -16.694 -2.654 0.683 1.00 46.47 157 ASN A C 1
ATOM 1187 O O . ASN A 1 157 ? -15.771 -2.430 -0.096 1.00 46.47 157 ASN A O 1
ATOM 1191 N N . THR A 1 158 ? -17.344 -1.680 1.321 1.00 51.22 158 THR A N 1
ATOM 1192 C CA . THR A 1 158 ? -16.966 -0.255 1.324 1.00 51.22 158 THR A CA 1
ATOM 1193 C C . THR A 1 158 ? -15.937 0.046 2.418 1.00 51.22 158 THR A C 1
ATOM 1195 O O . THR A 1 158 ? -16.083 1.013 3.164 1.00 51.22 158 THR A O 1
ATOM 1198 N N . GLU A 1 159 ? -14.957 -0.835 2.594 1.00 54.50 159 GLU A N 1
ATOM 1199 C CA . GLU A 1 159 ? -13.905 -0.672 3.599 1.00 54.50 159 GLU A CA 1
ATOM 1200 C C . GLU A 1 159 ? -12.965 0.486 3.232 1.00 54.50 159 GLU A C 1
ATOM 1202 O O . GLU A 1 159 ? -12.773 0.795 2.054 1.00 54.50 159 GLU A O 1
ATOM 1207 N N . ASP A 1 160 ? -12.369 1.127 4.242 1.00 62.12 160 ASP A N 1
ATOM 1208 C CA . ASP A 1 160 ? -11.370 2.180 4.044 1.00 62.12 160 ASP A CA 1
ATOM 1209 C C . ASP A 1 160 ? -10.106 1.577 3.407 1.00 62.12 160 ASP A C 1
ATOM 1211 O O . ASP A 1 160 ? -9.274 0.968 4.080 1.00 62.12 160 ASP A O 1
ATOM 1215 N N . ILE A 1 161 ? -9.958 1.724 2.090 1.00 66.06 161 ILE A N 1
ATOM 1216 C CA . ILE A 1 161 ? -8.774 1.275 1.352 1.00 66.06 161 ILE A CA 1
ATOM 1217 C C . ILE A 1 161 ? -7.780 2.430 1.264 1.00 66.06 161 ILE A C 1
ATOM 1219 O O . ILE A 1 161 ? -8.104 3.515 0.782 1.00 66.06 161 ILE A O 1
ATOM 1223 N N . TYR A 1 162 ? -6.538 2.177 1.670 1.00 76.19 162 TYR A N 1
ATOM 1224 C CA . TYR A 1 162 ? -5.440 3.125 1.500 1.00 76.19 162 TYR A CA 1
ATOM 1225 C C . TYR A 1 162 ? -4.525 2.650 0.381 1.00 76.19 162 TYR A C 1
ATOM 1227 O O . TYR A 1 162 ? -4.251 1.456 0.259 1.00 76.19 162 TYR A O 1
ATOM 1235 N N . TRP A 1 163 ? -4.006 3.577 -0.419 1.00 81.88 163 TRP A N 1
ATOM 1236 C CA . TRP A 1 163 ? -3.124 3.221 -1.521 1.00 81.88 163 TRP A CA 1
ATOM 1237 C C . TRP A 1 163 ? -1.944 4.170 -1.687 1.00 81.88 163 TRP A C 1
ATOM 1239 O O . TRP A 1 163 ? -1.993 5.352 -1.350 1.00 81.88 163 TRP A O 1
ATOM 1249 N N . ILE A 1 164 ? -0.871 3.626 -2.252 1.00 83.88 164 ILE A N 1
ATOM 1250 C CA . ILE A 1 164 ? 0.325 4.347 -2.669 1.00 83.88 164 ILE A CA 1
ATOM 1251 C C . ILE A 1 164 ? 0.499 4.077 -4.158 1.00 83.88 164 ILE A C 1
ATOM 1253 O O . ILE A 1 164 ? 0.550 2.925 -4.588 1.00 83.88 164 ILE A O 1
ATOM 1257 N N . VAL A 1 165 ? 0.601 5.142 -4.947 1.00 84.50 165 VAL A N 1
ATOM 1258 C CA . VAL A 1 165 ? 0.884 5.044 -6.379 1.00 84.50 165 VAL A CA 1
ATOM 1259 C C . VAL A 1 165 ? 2.333 5.417 -6.625 1.00 84.50 165 VAL A C 1
ATOM 1261 O O . VAL A 1 165 ? 2.811 6.449 -6.154 1.00 84.50 165 VAL A O 1
ATOM 1264 N N . TYR A 1 166 ? 3.017 4.586 -7.399 1.00 84.56 166 TYR A N 1
ATOM 1265 C CA . TYR A 1 166 ? 4.348 4.867 -7.904 1.00 84.56 166 TYR A CA 1
ATOM 1266 C C . TYR A 1 166 ? 4.336 4.888 -9.431 1.00 84.56 166 TYR A C 1
ATOM 1268 O O . TYR A 1 166 ? 3.858 3.951 -10.064 1.00 84.56 166 TYR A O 1
ATOM 1276 N N . ALA A 1 167 ? 4.911 5.931 -10.018 1.00 82.88 167 ALA A N 1
ATOM 1277 C CA . ALA A 1 167 ? 5.216 5.996 -11.438 1.00 82.88 167 ALA A CA 1
ATOM 1278 C C . ALA A 1 167 ? 6.575 6.675 -11.600 1.00 82.88 167 ALA A C 1
ATOM 1280 O O . ALA A 1 167 ? 6.803 7.758 -11.053 1.00 82.88 167 ALA A O 1
ATOM 1281 N N . ALA A 1 168 ? 7.488 6.038 -12.331 1.00 81.62 168 ALA A N 1
ATOM 1282 C CA . ALA A 1 168 ? 8.789 6.632 -12.607 1.00 81.62 168 ALA A CA 1
ATOM 1283 C C . ALA A 1 168 ? 8.609 7.904 -13.442 1.00 81.62 168 ALA A C 1
ATOM 1285 O O . ALA A 1 168 ? 7.716 7.965 -14.291 1.00 81.62 168 ALA A O 1
ATOM 1286 N N . ARG A 1 169 ? 9.438 8.916 -13.184 1.00 75.00 169 ARG A N 1
ATOM 1287 C CA . ARG A 1 169 ? 9.572 10.066 -14.078 1.00 75.00 169 ARG A CA 1
ATOM 1288 C C . ARG A 1 169 ? 10.553 9.695 -15.182 1.00 75.00 169 ARG A C 1
ATOM 1290 O O . ARG A 1 169 ? 11.625 9.175 -14.869 1.00 75.00 169 ARG A O 1
ATOM 1297 N N . THR A 1 170 ? 10.169 9.952 -16.427 1.00 63.94 170 THR A N 1
ATOM 1298 C CA . THR A 1 170 ? 10.983 9.697 -17.627 1.00 63.94 170 THR A CA 1
ATOM 1299 C C . THR A 1 170 ? 11.318 10.969 -18.380 1.00 63.94 170 THR A C 1
ATOM 1301 O O . THR A 1 170 ? 10.519 11.936 -18.339 1.00 63.94 170 THR A O 1
#